Protein AF-A0A256XDB9-F1 (afdb_monomer)

Sequence (152 aa):
MLLPTILVKRLEPIEVIENFVLEVVNKYLSHNVPVEVHYLENLEKPFSLVAGITYTGTGELVVREVSYLSDTNGSEESQLTIQYEGQGFKILAPIFLVITFYGVLITKELSIKIINKEVKAHLERVVIYIIGKRFEKVKNKLQTLKDVKIIC

Structure (mmCIF, N/CA/C/O backbone):
data_AF-A0A256XDB9-F1
#
_entry.id   AF-A0A256XDB9-F1
#
loop_
_atom_site.group_PDB
_atom_site.id
_atom_site.type_symbol
_atom_site.label_atom_id
_atom_site.label_alt_id
_atom_site.label_comp_id
_atom_site.label_asym_id
_atom_site.label_entity_id
_atom_site.label_seq_id
_atom_site.pdbx_PDB_ins_code
_atom_site.Cartn_x
_atom_site.Cartn_y
_atom_site.Cartn_z
_atom_site.occupancy
_atom_site.B_iso_or_equiv
_atom_site.auth_seq_id
_atom_site.auth_comp_id
_atom_site.auth_asym_id
_atom_site.auth_atom_id
_atom_site.pdbx_PDB_model_num
ATOM 1 N N . MET A 1 1 ? 23.666 6.059 -6.382 1.00 34.28 1 MET A N 1
ATOM 2 C CA . MET A 1 1 ? 22.216 6.113 -6.664 1.00 34.28 1 MET A CA 1
ATOM 3 C C . MET A 1 1 ? 21.544 5.227 -5.627 1.00 34.28 1 MET A C 1
ATOM 5 O O . MET A 1 1 ? 21.837 4.040 -5.614 1.00 34.28 1 MET A O 1
ATOM 9 N N . LEU A 1 2 ? 20.777 5.794 -4.692 1.00 33.19 2 LEU A N 1
ATOM 10 C CA . LEU A 1 2 ? 19.969 4.996 -3.763 1.00 33.19 2 LEU A CA 1
ATOM 11 C C . LEU A 1 2 ? 18.806 4.416 -4.569 1.00 33.19 2 LEU A C 1
ATOM 13 O O . LEU A 1 2 ? 18.091 5.171 -5.226 1.00 33.19 2 LEU A O 1
ATOM 17 N N . LEU A 1 3 ? 18.668 3.091 -4.584 1.00 49.97 3 LEU A N 1
ATOM 18 C CA . LEU A 1 3 ? 17.482 2.457 -5.152 1.00 49.97 3 LEU A CA 1
ATOM 19 C C . LEU A 1 3 ? 16.264 2.925 -4.338 1.00 49.97 3 LEU A C 1
ATOM 21 O O . LEU A 1 3 ? 16.376 3.009 -3.112 1.00 49.97 3 LEU A O 1
ATOM 25 N N . PRO A 1 4 ? 15.129 3.255 -4.976 1.00 55.28 4 PRO A N 1
ATOM 26 C CA . PRO A 1 4 ? 13.921 3.598 -4.239 1.00 55.28 4 PRO A CA 1
ATOM 27 C C . PRO A 1 4 ? 13.546 2.435 -3.314 1.00 55.28 4 PRO A C 1
ATOM 29 O O . PRO A 1 4 ? 13.586 1.269 -3.714 1.00 55.28 4 PRO A O 1
ATOM 32 N N . THR A 1 5 ? 13.223 2.743 -2.059 1.00 71.25 5 THR A N 1
ATOM 33 C CA . THR A 1 5 ? 12.754 1.744 -1.098 1.00 71.25 5 THR A CA 1
ATOM 34 C C . THR A 1 5 ? 11.387 1.232 -1.548 1.00 71.25 5 THR A C 1
ATOM 36 O O . THR A 1 5 ? 10.387 1.930 -1.419 1.00 71.25 5 THR A O 1
ATOM 39 N N . ILE A 1 6 ? 11.351 0.011 -2.086 1.00 84.19 6 ILE A N 1
ATOM 40 C CA . ILE A 1 6 ? 10.145 -0.599 -2.671 1.00 84.19 6 ILE A CA 1
ATOM 41 C C . ILE A 1 6 ? 9.118 -0.986 -1.599 1.00 84.19 6 ILE A C 1
ATOM 43 O O . ILE A 1 6 ? 7.915 -0.935 -1.851 1.00 84.19 6 ILE A O 1
ATOM 47 N N . LEU A 1 7 ? 9.586 -1.377 -0.413 1.00 88.19 7 LEU A N 1
ATOM 48 C CA . LEU A 1 7 ? 8.745 -1.775 0.708 1.00 88.19 7 LEU A CA 1
ATOM 49 C C . LEU A 1 7 ? 9.212 -1.078 1.984 1.00 88.19 7 LEU A C 1
ATOM 51 O O . LEU A 1 7 ? 10.367 -1.204 2.383 1.00 88.19 7 LEU A O 1
ATOM 55 N N . VAL A 1 8 ? 8.293 -0.375 2.639 1.00 89.69 8 VAL A N 1
ATOM 56 C CA . VAL A 1 8 ? 8.500 0.228 3.959 1.00 89.69 8 VAL A CA 1
ATOM 57 C C . VAL A 1 8 ? 7.491 -0.373 4.928 1.00 89.69 8 VAL A C 1
ATOM 59 O O . VAL A 1 8 ? 6.291 -0.327 4.672 1.00 89.69 8 VAL A O 1
ATOM 62 N N . LYS A 1 9 ? 7.959 -0.905 6.057 1.00 90.56 9 LYS A N 1
ATOM 63 C CA . LYS A 1 9 ? 7.120 -1.452 7.130 1.00 90.56 9 LYS A CA 1
ATOM 64 C C . LYS A 1 9 ? 7.293 -0.626 8.395 1.00 90.56 9 LYS A C 1
ATOM 66 O O . LYS A 1 9 ? 8.422 -0.361 8.803 1.00 90.56 9 LYS A O 1
ATOM 71 N N . ARG A 1 10 ? 6.183 -0.210 9.011 1.00 90.56 10 ARG A N 1
ATOM 72 C CA . ARG A 1 10 ? 6.191 0.564 10.260 1.00 90.56 10 ARG A CA 1
ATOM 73 C C . ARG A 1 10 ? 5.142 0.045 11.233 1.00 90.56 10 ARG A C 1
ATOM 75 O O . ARG A 1 10 ? 4.009 -0.230 10.836 1.00 90.56 10 ARG A O 1
ATOM 82 N N . LEU A 1 11 ? 5.547 -0.060 12.498 1.00 92.50 11 LEU A N 1
ATOM 83 C CA . LEU A 1 11 ? 4.642 -0.299 13.613 1.00 92.50 11 LEU A CA 1
ATOM 84 C C . LEU A 1 11 ? 4.265 1.042 14.235 1.00 92.50 11 LEU A C 1
ATOM 86 O O . LEU A 1 11 ? 5.141 1.753 14.716 1.00 92.50 11 LEU A O 1
ATOM 90 N N . GLU A 1 12 ? 2.985 1.388 14.191 1.00 92.44 12 GLU A N 1
ATOM 91 C CA . GLU A 1 12 ? 2.470 2.692 14.612 1.00 92.44 12 GLU A CA 1
ATOM 92 C C . GLU A 1 12 ? 1.127 2.516 15.339 1.00 92.44 12 GLU A C 1
ATOM 94 O O . GLU A 1 12 ? 0.335 1.661 14.940 1.00 92.44 12 GLU A O 1
ATOM 99 N N . PRO A 1 13 ? 0.812 3.320 16.368 1.00 93.44 13 PRO A N 1
ATOM 100 C CA . PRO A 1 13 ? -0.522 3.334 16.971 1.00 93.44 13 PRO A CA 1
ATOM 101 C C . PRO A 1 13 ? -1.628 3.614 15.939 1.00 93.44 13 PRO A C 1
ATOM 103 O O . PRO A 1 13 ? -1.409 4.359 14.980 1.00 93.44 13 PRO A O 1
ATOM 106 N N . ILE A 1 14 ? -2.837 3.077 16.153 1.00 93.00 14 ILE A N 1
ATOM 107 C CA . ILE A 1 14 ? -3.970 3.217 15.214 1.00 93.00 14 ILE A CA 1
ATOM 108 C C . ILE A 1 14 ? -4.250 4.688 14.895 1.00 93.00 14 ILE A C 1
ATOM 110 O O . ILE A 1 14 ? -4.447 5.038 13.735 1.00 93.00 14 ILE A O 1
ATOM 114 N N . GLU A 1 15 ? -4.219 5.566 15.895 1.00 92.44 15 GLU A N 1
ATOM 115 C CA . GLU A 1 15 ? -4.491 6.994 15.721 1.00 92.44 15 GLU A CA 1
ATOM 116 C C . GLU A 1 15 ? -3.464 7.663 14.794 1.00 92.44 15 GLU A C 1
ATOM 118 O O . GLU A 1 15 ? -3.808 8.547 14.005 1.00 92.44 15 GLU A O 1
ATOM 123 N N . VAL A 1 16 ? -2.203 7.219 14.849 1.00 94.88 16 VAL A N 1
ATOM 124 C CA . VAL A 1 16 ? -1.130 7.692 13.962 1.00 94.88 16 VAL A CA 1
ATOM 125 C C . VAL A 1 16 ? -1.366 7.192 12.540 1.00 94.88 16 VAL A C 1
ATOM 127 O O . VAL A 1 16 ? -1.246 7.971 11.595 1.00 94.88 16 VAL A O 1
ATOM 130 N N . ILE A 1 17 ? -1.765 5.926 12.382 1.00 95.38 17 ILE A N 1
ATOM 131 C CA . ILE A 1 17 ? -2.107 5.340 11.078 1.00 95.38 17 ILE A CA 1
ATOM 132 C C . ILE A 1 17 ? -3.279 6.096 10.445 1.00 95.38 17 ILE A C 1
ATOM 134 O O . ILE A 1 17 ? -3.196 6.482 9.283 1.00 95.38 17 ILE A O 1
ATOM 138 N N . GLU A 1 18 ? -4.345 6.358 11.203 1.00 94.31 18 GLU A N 1
ATOM 139 C CA . GLU A 1 18 ? -5.512 7.115 10.739 1.00 94.31 18 GLU A CA 1
ATOM 140 C C . GLU A 1 18 ? -5.119 8.490 10.185 1.00 94.31 18 GLU A C 1
ATOM 142 O O . GLU A 1 18 ? -5.516 8.850 9.074 1.00 94.31 18 GLU A O 1
ATOM 147 N N . ASN A 1 19 ? -4.330 9.253 10.946 1.00 94.62 19 ASN A N 1
ATOM 148 C CA . ASN A 1 19 ? -3.907 10.595 10.549 1.00 94.62 19 ASN A CA 1
ATOM 149 C C . ASN A 1 19 ? -2.968 10.559 9.339 1.00 94.62 19 ASN A C 1
ATOM 151 O O . ASN A 1 19 ? -3.135 11.347 8.410 1.00 94.62 19 ASN A O 1
ATOM 155 N N . PHE A 1 20 ? -2.027 9.614 9.317 1.00 95.38 20 PHE A N 1
ATOM 156 C CA . PHE A 1 20 ? -1.088 9.459 8.211 1.00 95.38 20 PHE A CA 1
ATOM 157 C C . PHE A 1 20 ? -1.797 9.093 6.904 1.00 95.38 20 PHE A C 1
ATOM 159 O O . PHE A 1 20 ? -1.518 9.675 5.858 1.00 95.38 20 PHE A O 1
ATOM 166 N N . VAL A 1 21 ? -2.744 8.151 6.948 1.00 95.81 21 VAL A N 1
ATOM 167 C CA . VAL A 1 21 ? -3.517 7.746 5.767 1.00 95.81 21 VAL A CA 1
ATOM 168 C C . VAL A 1 21 ? -4.322 8.928 5.223 1.00 95.81 21 VAL A C 1
ATOM 170 O O . VAL A 1 21 ? -4.308 9.166 4.018 1.00 95.81 21 VAL A O 1
ATOM 173 N N . LEU A 1 22 ? -4.968 9.710 6.092 1.00 95.06 22 LEU A N 1
ATOM 174 C CA . LEU A 1 22 ? -5.690 10.918 5.681 1.00 95.06 22 LEU A CA 1
ATOM 175 C C . LEU A 1 22 ? -4.780 11.961 5.032 1.00 95.06 22 LEU A C 1
ATOM 177 O O . LEU A 1 22 ? -5.136 12.526 3.999 1.00 95.06 22 LEU A O 1
ATOM 181 N N . GLU A 1 23 ? -3.612 12.218 5.621 1.00 95.31 23 GLU A N 1
ATOM 182 C CA . GLU A 1 23 ? -2.623 13.141 5.063 1.00 95.31 23 GLU A CA 1
ATOM 183 C C . GLU A 1 23 ? -2.183 12.692 3.666 1.00 95.31 23 GLU A C 1
ATOM 185 O O . GLU A 1 23 ? -2.183 13.488 2.727 1.00 95.31 23 GLU A O 1
ATOM 190 N N . VAL A 1 24 ? -1.876 11.401 3.510 1.00 93.94 24 VAL A N 1
ATOM 191 C CA . VAL A 1 24 ? -1.506 10.800 2.227 1.00 93.94 24 VAL A CA 1
ATOM 192 C C . VAL A 1 24 ? -2.609 11.003 1.191 1.00 93.94 24 VAL A C 1
ATOM 194 O O . VAL A 1 24 ? -2.326 11.500 0.101 1.00 93.94 24 VAL A O 1
ATOM 197 N N . VAL A 1 25 ? -3.859 10.667 1.517 1.00 95.12 25 VAL A N 1
ATOM 198 C CA . VAL A 1 25 ? -4.982 10.815 0.580 1.00 95.12 25 VAL A CA 1
ATOM 199 C C . VAL A 1 25 ? -5.166 12.271 0.165 1.00 95.12 25 VAL A C 1
ATOM 201 O O . VAL A 1 25 ? -5.164 12.564 -1.029 1.00 95.12 25 VAL A O 1
ATOM 204 N N . ASN A 1 26 ? -5.236 13.199 1.121 1.00 94.56 26 ASN A N 1
ATOM 205 C CA . ASN A 1 26 ? -5.397 14.625 0.825 1.00 94.56 26 ASN A CA 1
ATOM 206 C C . ASN A 1 26 ? -4.240 15.176 -0.020 1.00 94.56 26 ASN A C 1
ATOM 208 O O . ASN A 1 26 ? -4.448 15.962 -0.950 1.00 94.56 26 ASN A O 1
ATOM 212 N N . LYS A 1 27 ? -3.008 14.738 0.262 1.00 94.81 27 LYS A N 1
ATOM 213 C CA . LYS A 1 27 ? -1.830 15.127 -0.512 1.00 94.81 27 LYS A CA 1
ATOM 214 C C . LYS A 1 27 ? -1.959 14.695 -1.969 1.00 94.81 27 LYS A C 1
ATOM 216 O O . LYS A 1 27 ? -1.673 15.495 -2.851 1.00 94.81 27 LYS A O 1
ATOM 221 N N . TYR A 1 28 ? -2.385 13.467 -2.239 1.00 94.50 28 TYR A N 1
ATOM 222 C CA . TYR A 1 28 ? -2.484 12.978 -3.614 1.00 94.50 28 TYR A CA 1
ATOM 223 C C . TYR A 1 28 ? -3.691 13.550 -4.362 1.00 94.50 28 TYR A C 1
ATOM 225 O O . TYR A 1 28 ? -3.530 14.003 -5.496 1.00 94.50 28 TYR A O 1
ATOM 233 N N . LEU A 1 29 ? -4.849 13.666 -3.707 1.00 92.19 29 LEU A N 1
ATOM 234 C CA . LEU A 1 29 ? -6.022 14.317 -4.294 1.00 92.19 29 LEU A CA 1
ATOM 235 C C . LEU A 1 29 ? -5.754 15.785 -4.659 1.00 92.19 29 LEU A C 1
ATOM 237 O O . LEU A 1 29 ? -6.126 16.217 -5.745 1.00 92.19 29 LEU A O 1
ATOM 241 N N . SER A 1 30 ? -5.040 16.543 -3.815 1.00 94.12 30 SER A N 1
ATOM 242 C CA . SER A 1 30 ? -4.696 17.950 -4.113 1.00 94.12 30 SER A CA 1
ATOM 243 C C . SER A 1 30 ? -3.776 18.125 -5.328 1.00 94.12 30 SER A C 1
ATOM 245 O O . SER A 1 30 ? -3.694 19.219 -5.881 1.00 94.12 30 SER A O 1
ATOM 247 N N . HIS A 1 31 ? -3.118 17.051 -5.769 1.00 93.56 31 HIS A N 1
ATOM 248 C CA . HIS A 1 31 ? -2.294 17.016 -6.977 1.00 93.56 31 HIS A CA 1
ATOM 249 C C . HIS A 1 31 ? -2.993 16.304 -8.148 1.00 93.56 31 HIS A C 1
ATOM 251 O O . HIS A 1 31 ? -2.327 15.939 -9.115 1.00 93.56 31 HIS A O 1
ATOM 257 N N . ASN A 1 32 ? -4.316 16.103 -8.079 1.00 92.25 32 ASN A N 1
ATOM 258 C CA . ASN A 1 32 ? -5.118 15.381 -9.076 1.00 92.25 32 ASN A CA 1
ATOM 259 C C . ASN A 1 32 ? -4.620 13.953 -9.362 1.00 92.25 32 ASN A C 1
ATOM 261 O O . ASN A 1 32 ? -4.809 13.435 -10.462 1.00 92.25 32 ASN A O 1
ATOM 265 N N . VAL A 1 33 ? -3.979 13.309 -8.383 1.00 93.38 33 VAL A N 1
ATOM 266 C CA . VAL A 1 33 ? -3.587 11.902 -8.489 1.00 93.38 33 VAL A CA 1
ATOM 267 C C . VAL A 1 33 ? -4.761 11.040 -8.020 1.00 93.38 33 VAL A C 1
ATOM 269 O O . VAL A 1 33 ? -5.220 11.228 -6.889 1.00 93.38 33 VAL A O 1
ATOM 272 N N . PRO A 1 34 ? -5.243 10.083 -8.835 1.00 93.56 34 PRO A N 1
ATOM 273 C CA . PRO A 1 34 ? -6.328 9.194 -8.443 1.00 93.56 34 PRO A CA 1
ATOM 274 C C . PRO A 1 34 ? -5.993 8.395 -7.180 1.00 93.56 34 PRO A C 1
ATOM 276 O O . PRO A 1 34 ? -4.910 7.810 -7.073 1.00 93.56 34 PRO A O 1
ATOM 279 N N . VAL A 1 35 ? -6.949 8.336 -6.250 1.00 94.81 35 VAL A N 1
ATOM 280 C CA . VAL A 1 35 ? -6.863 7.524 -5.032 1.00 94.81 35 VAL A CA 1
ATOM 281 C C . VAL A 1 35 ? -7.998 6.503 -5.008 1.00 94.81 35 VAL A C 1
ATOM 283 O O . VAL A 1 35 ? -9.177 6.857 -5.039 1.00 94.81 35 VAL A O 1
ATOM 286 N N . GLU A 1 36 ? -7.632 5.230 -4.918 1.00 95.06 36 GLU A N 1
ATOM 287 C CA . GLU A 1 36 ? -8.547 4.096 -4.792 1.00 95.06 36 GLU A CA 1
ATOM 288 C C . GLU A 1 36 ? -8.379 3.455 -3.414 1.00 95.06 36 GLU A C 1
ATOM 290 O O . GLU A 1 36 ? -7.257 3.252 -2.950 1.00 95.06 36 GLU A O 1
ATOM 295 N N . VAL A 1 37 ? -9.485 3.146 -2.740 1.00 95.94 37 VAL A N 1
ATOM 296 C CA . VAL A 1 37 ? -9.461 2.552 -1.400 1.00 95.94 37 VAL A CA 1
ATOM 297 C C . VAL A 1 37 ? -10.235 1.242 -1.415 1.00 95.94 37 VAL A C 1
ATOM 299 O O . VAL A 1 37 ? -11.421 1.225 -1.730 1.00 95.94 37 VAL A O 1
ATOM 302 N N . HIS A 1 38 ? -9.582 0.155 -1.020 1.00 96.38 38 HIS A N 1
ATOM 303 C CA . HIS A 1 38 ? -10.198 -1.150 -0.812 1.00 96.38 38 HIS A CA 1
ATOM 304 C C . HIS A 1 38 ? -10.320 -1.420 0.681 1.00 96.38 38 HIS A C 1
ATOM 306 O O . HIS A 1 38 ? -9.323 -1.384 1.403 1.00 96.38 38 HIS A O 1
ATOM 312 N N . TYR A 1 39 ? -11.529 -1.714 1.144 1.00 95.94 39 TYR A N 1
ATOM 313 C CA . TYR A 1 39 ? -11.771 -2.145 2.512 1.00 95.94 39 TYR A CA 1
ATOM 314 C C . TYR A 1 39 ? -12.071 -3.640 2.544 1.00 95.94 39 TYR A C 1
ATOM 316 O O . TYR A 1 39 ? -13.079 -4.085 2.015 1.00 95.94 39 TYR A O 1
ATOM 324 N N . LEU A 1 40 ? -11.191 -4.408 3.179 1.00 94.62 40 LEU A N 1
ATOM 325 C CA . LEU A 1 40 ? -11.266 -5.863 3.255 1.00 94.62 40 LEU A CA 1
ATOM 326 C C . LEU A 1 40 ? -11.551 -6.265 4.707 1.00 94.62 40 LEU A C 1
ATOM 328 O O . LEU A 1 40 ? -10.626 -6.489 5.486 1.00 94.62 40 LEU A O 1
ATOM 332 N N . GLU A 1 41 ? -12.831 -6.295 5.097 1.00 90.19 41 GLU A N 1
ATOM 333 C CA . GLU A 1 41 ? -13.235 -6.534 6.495 1.00 90.19 41 GLU A CA 1
ATOM 334 C C . GLU A 1 41 ? -12.987 -7.978 6.944 1.00 90.19 41 GLU A C 1
ATOM 336 O O . GLU A 1 41 ? -12.361 -8.202 7.982 1.00 90.19 41 GLU A O 1
ATOM 341 N N . ASN A 1 42 ? -13.479 -8.940 6.157 1.00 85.31 42 ASN A N 1
ATOM 342 C CA . ASN A 1 42 ? -13.500 -10.359 6.498 1.00 85.31 42 ASN A CA 1
ATOM 343 C C . ASN A 1 42 ? -12.694 -11.145 5.467 1.00 85.31 42 ASN A C 1
ATOM 345 O O . ASN A 1 42 ? -13.157 -11.405 4.358 1.00 85.31 42 ASN A O 1
ATOM 349 N N . LEU A 1 43 ? -11.474 -11.511 5.843 1.00 83.50 43 LEU A N 1
ATOM 350 C CA . LEU A 1 43 ? -10.588 -12.316 5.017 1.00 83.50 43 LEU A CA 1
ATOM 351 C C . LEU A 1 43 ? -10.614 -13.776 5.477 1.00 83.50 43 LEU A C 1
ATOM 353 O O . LEU A 1 43 ? -10.204 -14.084 6.592 1.00 83.50 43 LEU A O 1
ATOM 357 N N . GLU A 1 44 ? -11.036 -14.686 4.597 1.00 87.25 44 GLU A N 1
ATOM 358 C CA . GLU A 1 44 ? -10.896 -16.136 4.822 1.00 87.25 44 GLU A CA 1
ATOM 359 C C . GLU A 1 44 ? -9.442 -16.615 4.650 1.00 87.25 44 GLU A C 1
ATOM 361 O O . GLU A 1 44 ? -9.055 -17.670 5.152 1.00 87.25 44 GLU A O 1
ATOM 366 N N . LYS A 1 45 ? -8.629 -15.846 3.916 1.00 90.31 45 LYS A N 1
ATOM 367 C CA . LYS A 1 45 ? -7.217 -16.108 3.603 1.00 90.31 45 LYS A CA 1
ATOM 368 C C . LYS A 1 45 ? -6.423 -14.806 3.706 1.00 90.31 45 LYS A C 1
ATOM 370 O O . LYS A 1 45 ? -7.001 -13.754 3.433 1.00 90.31 45 LYS A O 1
ATOM 375 N N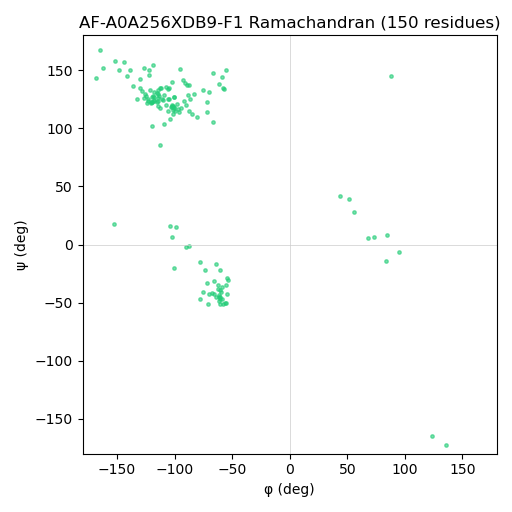 . PRO A 1 46 ? -5.124 -14.844 4.052 1.00 90.06 46 PRO A N 1
ATOM 376 C CA . PRO A 1 46 ? -4.332 -13.625 4.132 1.00 90.06 46 PRO A CA 1
ATOM 377 C C . PRO A 1 46 ? -4.321 -12.888 2.792 1.00 90.06 46 PRO A C 1
ATOM 379 O O . PRO A 1 46 ? -4.288 -13.502 1.723 1.00 90.06 46 PRO A O 1
ATOM 382 N N . PHE A 1 47 ? -4.322 -11.562 2.860 1.00 94.31 47 PHE A N 1
ATOM 383 C CA . PHE A 1 47 ? -4.168 -10.720 1.689 1.00 94.31 47 PHE A CA 1
ATOM 384 C C . PHE A 1 47 ? -2.708 -10.728 1.245 1.00 94.31 47 PHE A C 1
ATOM 386 O O . PHE A 1 47 ? -1.803 -10.541 2.061 1.00 94.31 47 PHE A O 1
ATOM 393 N N . SER A 1 48 ? -2.483 -10.923 -0.051 1.00 92.81 48 SER A N 1
ATOM 394 C CA . SER A 1 48 ? -1.153 -10.939 -0.651 1.00 92.81 48 SER A CA 1
ATOM 395 C C . SER A 1 48 ? -1.001 -9.820 -1.675 1.00 92.81 48 SER A C 1
ATOM 397 O O . SER A 1 48 ? -1.823 -9.704 -2.586 1.00 92.81 48 SER A O 1
ATOM 399 N N . LEU A 1 49 ? 0.083 -9.054 -1.580 1.00 93.69 49 LEU A N 1
ATOM 400 C CA . LEU A 1 49 ? 0.435 -7.998 -2.525 1.00 93.69 49 LEU A CA 1
ATOM 401 C C . LEU A 1 49 ? 1.884 -8.158 -2.983 1.00 93.69 49 LEU A C 1
ATOM 403 O O . LEU A 1 49 ? 2.783 -8.358 -2.171 1.00 93.69 49 LEU A O 1
ATOM 407 N N . VAL A 1 50 ? 2.118 -8.024 -4.288 1.00 90.50 50 VAL A N 1
ATOM 408 C CA . VAL A 1 50 ? 3.469 -7.994 -4.861 1.00 90.50 50 VAL A CA 1
ATOM 409 C C . VAL A 1 50 ? 3.900 -6.545 -5.052 1.00 90.50 50 VAL A C 1
ATOM 411 O O . VAL A 1 50 ? 3.322 -5.850 -5.886 1.00 90.50 50 VAL A O 1
ATOM 414 N N . ALA A 1 51 ? 4.913 -6.106 -4.309 1.00 91.94 51 ALA A N 1
ATOM 415 C CA . ALA A 1 51 ? 5.598 -4.829 -4.489 1.00 91.94 51 ALA A CA 1
ATOM 416 C C . ALA A 1 51 ? 6.858 -5.011 -5.347 1.00 91.94 51 ALA A C 1
ATOM 418 O O . ALA A 1 51 ? 7.489 -6.065 -5.311 1.00 91.94 51 ALA A O 1
ATOM 419 N N . GLY A 1 52 ? 7.260 -3.984 -6.087 1.00 89.81 52 GLY A N 1
ATOM 420 C CA . GLY A 1 52 ? 8.486 -3.983 -6.884 1.00 89.81 52 GLY A CA 1
ATOM 421 C C . GLY A 1 52 ? 8.270 -3.700 -8.355 1.00 89.81 52 GLY A C 1
ATOM 422 O O . GLY A 1 52 ? 7.238 -3.166 -8.759 1.00 89.81 52 GLY A O 1
ATOM 423 N N . ILE A 1 53 ? 9.302 -3.997 -9.142 1.00 86.75 53 ILE A N 1
ATOM 424 C CA . ILE A 1 53 ? 9.332 -3.688 -10.570 1.00 86.75 53 ILE A CA 1
ATOM 425 C C . ILE A 1 53 ? 8.795 -4.890 -11.342 1.00 86.75 53 ILE A C 1
ATOM 427 O O . ILE A 1 53 ? 9.303 -6.008 -11.229 1.00 86.75 53 ILE A O 1
ATOM 431 N N . THR A 1 54 ? 7.768 -4.643 -12.142 1.00 83.69 54 THR A N 1
ATOM 432 C CA . THR A 1 54 ? 7.141 -5.626 -13.025 1.00 83.69 54 THR A CA 1
ATOM 433 C C . THR A 1 54 ? 7.197 -5.136 -14.464 1.00 83.69 54 THR A C 1
ATOM 435 O O . THR A 1 54 ? 7.216 -3.932 -14.728 1.00 83.69 54 THR A O 1
ATOM 438 N N . TYR A 1 55 ? 7.262 -6.078 -15.399 1.00 79.50 55 TYR A N 1
ATOM 439 C CA . TYR A 1 55 ? 7.308 -5.798 -16.827 1.00 79.50 55 TYR A CA 1
ATOM 440 C C . TYR A 1 55 ? 5.987 -6.211 -17.478 1.00 79.50 55 TYR A C 1
ATOM 442 O O . TYR A 1 55 ? 5.529 -7.336 -17.283 1.00 79.50 55 TYR A O 1
ATOM 450 N N . THR A 1 56 ? 5.372 -5.311 -18.248 1.00 75.06 56 THR A N 1
ATOM 451 C CA . THR A 1 56 ? 4.022 -5.518 -18.803 1.00 75.06 56 THR A CA 1
ATOM 452 C C . THR A 1 56 ? 4.005 -6.246 -20.149 1.00 75.06 56 THR A C 1
ATOM 454 O O . THR A 1 56 ? 2.934 -6.477 -20.704 1.00 75.06 56 THR A O 1
ATOM 457 N N . GLY A 1 57 ? 5.163 -6.602 -20.715 1.00 67.56 57 GLY A N 1
ATOM 458 C CA . GLY A 1 57 ? 5.239 -7.228 -22.044 1.00 67.56 57 GLY A CA 1
ATOM 459 C C . GLY A 1 57 ? 5.218 -6.244 -23.222 1.00 67.56 57 GLY A C 1
ATOM 460 O O . GLY A 1 57 ? 5.567 -6.630 -24.334 1.00 67.56 57 GLY A O 1
ATOM 461 N N . THR A 1 58 ? 4.855 -4.975 -23.001 1.00 70.06 58 THR A N 1
ATOM 462 C CA . THR A 1 58 ? 4.727 -3.942 -24.053 1.00 70.06 58 THR A CA 1
ATOM 463 C C . THR A 1 58 ? 5.898 -2.956 -24.108 1.00 70.06 58 THR A C 1
ATOM 465 O O . THR A 1 58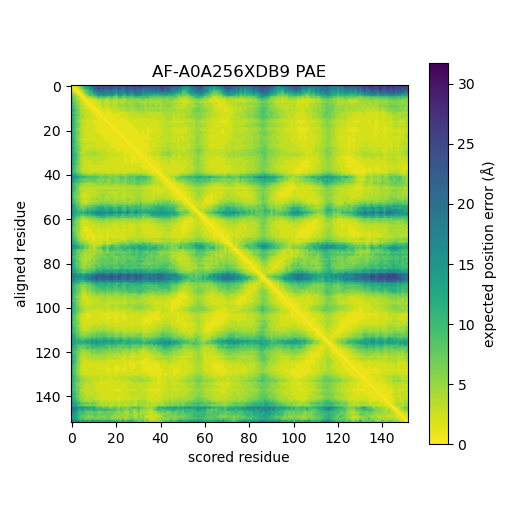 ? 5.856 -1.986 -24.858 1.00 70.06 58 THR A O 1
ATOM 468 N N . GLY A 1 59 ? 6.952 -3.184 -23.317 1.00 68.69 59 GLY A N 1
ATOM 469 C CA . GLY A 1 59 ? 8.077 -2.245 -23.181 1.00 68.69 59 GLY A CA 1
ATOM 470 C C . GLY A 1 59 ? 7.941 -1.288 -21.993 1.00 68.69 59 GLY A C 1
ATOM 471 O O . GLY A 1 59 ? 8.887 -0.568 -21.684 1.00 68.69 59 GLY A O 1
ATOM 472 N N . GLU A 1 60 ? 6.801 -1.305 -21.300 1.00 77.25 60 GLU A N 1
ATOM 473 C CA . GLU A 1 60 ? 6.557 -0.488 -20.112 1.00 77.25 60 GLU A CA 1
ATOM 474 C C . GLU A 1 60 ? 6.923 -1.247 -18.828 1.00 77.25 60 GLU A C 1
ATOM 476 O O . GLU A 1 60 ? 6.712 -2.458 -18.694 1.00 77.25 60 GLU A O 1
ATOM 481 N N . LEU A 1 61 ? 7.502 -0.517 -17.874 1.00 84.44 61 LEU A N 1
ATOM 482 C CA . LEU A 1 61 ? 7.784 -1.020 -16.535 1.00 84.44 61 LEU A CA 1
ATOM 483 C C . LEU A 1 61 ? 6.793 -0.406 -15.561 1.00 84.44 61 LEU A C 1
ATOM 485 O O . LEU A 1 61 ? 6.583 0.804 -15.568 1.00 84.44 61 LEU A O 1
ATOM 489 N N . VAL A 1 62 ? 6.217 -1.236 -14.702 1.00 88.25 62 VAL A N 1
ATOM 490 C CA . VAL A 1 62 ? 5.357 -0.785 -13.612 1.00 88.25 62 VAL A CA 1
ATOM 491 C C . VAL A 1 62 ? 6.095 -1.008 -12.309 1.00 88.25 62 VAL A C 1
ATOM 493 O O . VAL A 1 62 ? 6.517 -2.126 -12.005 1.00 88.25 62 VAL A O 1
ATOM 496 N N . VAL A 1 63 ? 6.249 0.061 -11.538 1.00 89.88 63 VAL A N 1
ATOM 497 C CA . VAL A 1 63 ? 6.815 0.015 -10.194 1.00 89.88 63 VAL A CA 1
ATOM 498 C C . VAL A 1 63 ? 5.694 0.161 -9.194 1.00 89.88 63 VAL A C 1
ATOM 500 O O . VAL A 1 63 ? 4.936 1.129 -9.229 1.00 89.88 63 VAL A O 1
ATOM 503 N N . ARG A 1 64 ? 5.613 -0.803 -8.283 1.00 92.62 64 ARG A N 1
ATOM 504 C CA . ARG A 1 64 ? 4.702 -0.753 -7.151 1.00 92.62 64 ARG A CA 1
ATOM 505 C C . ARG A 1 64 ? 5.491 -0.546 -5.867 1.00 92.62 64 ARG A C 1
ATOM 507 O O . ARG A 1 64 ? 6.102 -1.487 -5.365 1.00 92.62 64 ARG A O 1
ATOM 514 N N . GLU A 1 65 ? 5.470 0.673 -5.344 1.00 92.94 65 GLU A N 1
ATOM 515 C CA . GLU A 1 65 ? 6.001 0.970 -4.011 1.00 92.94 65 GLU A CA 1
ATOM 516 C C . GLU A 1 65 ? 4.914 0.739 -2.966 1.00 92.94 65 GLU A C 1
ATOM 518 O O . GLU A 1 65 ? 3.767 1.143 -3.166 1.00 92.94 65 GLU A O 1
ATOM 523 N N . VAL A 1 66 ? 5.265 0.112 -1.846 1.00 94.69 66 VAL A N 1
ATOM 524 C CA . VAL A 1 66 ? 4.315 -0.248 -0.791 1.00 94.69 66 VAL A CA 1
ATOM 525 C C . VAL A 1 66 ? 4.804 0.248 0.564 1.00 94.69 66 VAL A C 1
ATOM 527 O O . VAL A 1 66 ? 5.950 0.043 0.956 1.00 94.69 66 VAL A O 1
ATOM 530 N N . SER A 1 67 ? 3.911 0.890 1.310 1.00 94.31 67 SER A N 1
ATOM 531 C CA . SER A 1 67 ? 4.077 1.169 2.735 1.00 94.31 67 SER A CA 1
ATOM 532 C C . SER A 1 67 ? 3.055 0.361 3.526 1.00 94.31 67 SER A C 1
ATOM 534 O O . SER A 1 67 ? 1.855 0.556 3.351 1.00 94.31 67 SER A O 1
ATOM 536 N N . TYR A 1 68 ? 3.526 -0.541 4.381 1.00 94.44 68 TYR A N 1
ATOM 537 C CA . TYR A 1 68 ? 2.706 -1.300 5.318 1.00 94.44 68 TYR A CA 1
ATOM 538 C C . TYR A 1 68 ? 2.745 -0.642 6.696 1.00 94.44 68 TYR A C 1
ATOM 540 O O . TYR A 1 68 ? 3.812 -0.492 7.299 1.00 94.44 68 TYR A O 1
ATOM 548 N N . LEU A 1 69 ? 1.568 -0.266 7.184 1.00 94.88 69 LEU A N 1
ATOM 549 C CA . LEU A 1 69 ? 1.354 0.339 8.489 1.00 94.88 69 LEU A CA 1
ATOM 550 C C . LEU A 1 69 ? 0.447 -0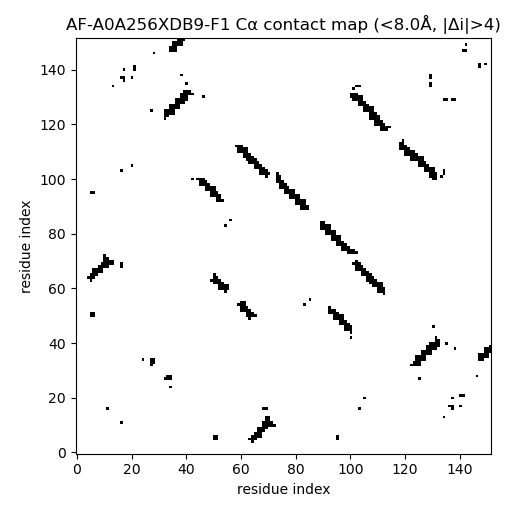.571 9.306 1.00 94.88 69 LEU A C 1
ATOM 552 O O . LEU A 1 69 ? -0.635 -0.950 8.856 1.00 94.88 69 LEU A O 1
ATOM 556 N N . SER A 1 70 ? 0.874 -0.914 10.513 1.00 92.31 70 SER A N 1
ATOM 557 C CA . SER A 1 70 ? 0.064 -1.700 11.438 1.00 92.31 70 SER A CA 1
ATOM 558 C C . SER A 1 70 ? 0.435 -1.364 12.870 1.00 92.31 70 SER A C 1
ATOM 560 O O . SER A 1 70 ? 1.530 -0.885 13.130 1.00 92.31 70 SER A O 1
ATOM 562 N N . ASP A 1 71 ? -0.463 -1.615 13.808 1.00 89.38 71 ASP A N 1
ATOM 563 C CA . ASP A 1 71 ? -0.197 -1.432 15.235 1.00 89.38 71 ASP A CA 1
ATOM 564 C C . ASP A 1 71 ? 0.376 -2.690 15.895 1.00 89.38 71 ASP A C 1
ATOM 566 O O . ASP A 1 71 ? 0.721 -2.694 17.075 1.00 89.38 71 ASP A O 1
ATOM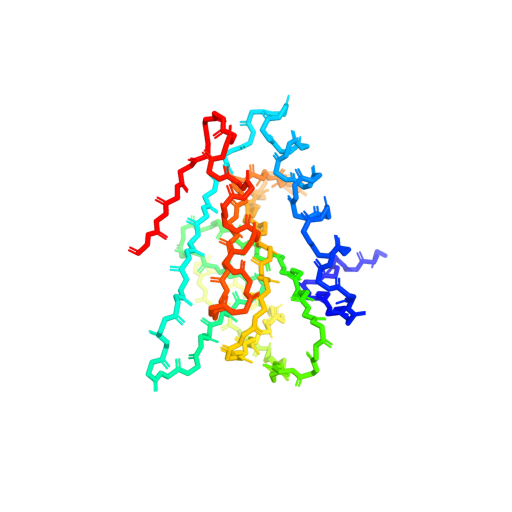 570 N N . THR A 1 72 ? 0.505 -3.769 15.124 1.00 86.81 72 THR A N 1
ATOM 571 C CA . THR A 1 72 ? 1.087 -5.035 15.555 1.00 86.81 72 THR A CA 1
ATOM 572 C 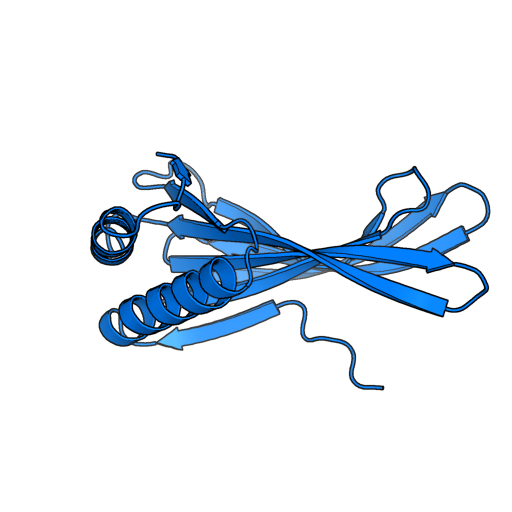C . THR A 1 72 ? 1.871 -5.675 14.412 1.00 86.81 72 THR A C 1
ATOM 574 O O . THR A 1 72 ? 1.643 -5.407 13.229 1.00 86.81 72 THR A O 1
ATOM 577 N N . ASN A 1 73 ? 2.826 -6.542 14.749 1.00 82.75 73 ASN A N 1
ATOM 578 C CA . ASN A 1 73 ? 3.507 -7.322 13.724 1.00 82.75 73 ASN A CA 1
ATOM 579 C C . ASN A 1 73 ? 2.525 -8.378 13.197 1.00 82.75 73 ASN A C 1
ATOM 581 O O . ASN A 1 73 ? 2.075 -9.229 13.956 1.00 82.75 73 ASN A O 1
ATOM 585 N N . GLY A 1 74 ? 2.132 -8.256 11.932 1.00 76.31 74 GLY A N 1
ATOM 586 C CA . GLY A 1 74 ? 1.057 -9.051 11.321 1.00 76.31 74 GLY A CA 1
ATOM 587 C C . GLY A 1 74 ? 1.221 -9.236 9.820 1.00 76.31 74 GLY A C 1
ATOM 588 O O . GLY A 1 74 ? 0.256 -9.525 9.110 1.00 76.31 74 GLY A O 1
ATOM 589 N N . SER A 1 75 ? 2.437 -9.005 9.331 1.00 85.50 75 SER A N 1
ATOM 590 C CA . SER A 1 75 ? 2.794 -9.241 7.945 1.00 85.50 75 SER A CA 1
ATOM 591 C C . SER A 1 75 ? 4.066 -10.063 7.856 1.00 85.50 75 SER A C 1
ATOM 593 O O . SER A 1 75 ? 4.997 -9.869 8.643 1.00 85.50 75 SER A O 1
ATOM 595 N N . GLU A 1 76 ? 4.086 -10.946 6.872 1.00 87.19 76 GLU A N 1
ATOM 596 C CA . GLU A 1 76 ? 5.266 -11.654 6.409 1.00 87.19 76 GLU A CA 1
ATOM 597 C C . GLU A 1 76 ? 5.697 -11.032 5.084 1.00 87.19 76 GLU A C 1
ATOM 599 O O . GLU A 1 76 ? 4.871 -10.764 4.206 1.00 87.19 76 GLU A O 1
ATOM 604 N N . GLU A 1 77 ? 6.996 -10.788 4.940 1.00 87.06 77 GLU A N 1
ATOM 605 C CA . GLU A 1 77 ? 7.578 -10.285 3.706 1.00 87.06 77 GLU A CA 1
ATOM 606 C C . GLU A 1 77 ? 8.640 -11.254 3.191 1.00 87.06 77 GLU A C 1
ATOM 608 O O . GLU A 1 77 ? 9.489 -11.742 3.934 1.00 87.06 77 GLU A O 1
ATOM 613 N N . SER A 1 78 ? 8.585 -11.555 1.898 1.00 85.88 78 SER A N 1
ATOM 614 C CA . SER A 1 78 ? 9.600 -12.357 1.219 1.00 85.88 78 SER A CA 1
ATOM 615 C C . SER A 1 78 ? 10.110 -11.601 0.009 1.00 85.88 78 SER A C 1
ATOM 617 O O . SER A 1 78 ? 9.328 -11.185 -0.846 1.00 85.88 78 SER A O 1
ATOM 619 N N . GLN A 1 79 ? 11.426 -11.425 -0.072 1.00 87.62 79 GLN A N 1
ATOM 620 C CA . GLN A 1 79 ? 12.058 -10.836 -1.242 1.00 87.62 79 GLN A CA 1
ATOM 621 C C . GLN A 1 79 ? 12.388 -11.934 -2.251 1.00 87.62 79 GLN A C 1
ATOM 623 O O . GLN A 1 79 ? 13.045 -12.921 -1.924 1.00 87.62 79 GLN A O 1
ATOM 628 N N . LEU A 1 80 ? 11.964 -11.737 -3.493 1.00 84.19 80 LEU A N 1
ATOM 629 C CA . LEU A 1 80 ? 12.302 -12.597 -4.618 1.00 84.19 80 LEU A CA 1
ATOM 630 C C . LEU A 1 80 ? 12.990 -11.749 -5.683 1.00 84.19 80 LEU A C 1
ATOM 632 O O . LEU A 1 80 ? 12.657 -10.582 -5.872 1.00 84.19 80 LEU A O 1
ATOM 636 N N . THR A 1 81 ? 13.943 -12.333 -6.400 1.00 84.56 81 THR A N 1
ATOM 637 C CA . THR A 1 81 ? 14.467 -11.715 -7.621 1.00 84.56 81 THR A CA 1
ATOM 638 C C . THR A 1 81 ? 13.817 -12.412 -8.797 1.00 84.56 81 THR A C 1
ATOM 640 O O . THR A 1 81 ? 13.975 -13.620 -8.956 1.00 84.56 81 THR A O 1
ATOM 643 N N . ILE A 1 82 ? 13.078 -11.659 -9.606 1.00 82.06 82 ILE A N 1
ATOM 644 C CA . ILE A 1 82 ? 12.477 -12.178 -10.831 1.00 82.06 82 ILE A CA 1
ATOM 645 C C . ILE A 1 82 ? 13.300 -11.716 -12.023 1.00 82.06 82 ILE A C 1
ATOM 647 O O . ILE A 1 82 ? 13.763 -10.574 -12.092 1.00 82.06 82 ILE A O 1
ATOM 651 N N . GLN A 1 83 ? 13.465 -12.636 -12.965 1.00 83.56 83 GLN A N 1
ATOM 652 C CA . GLN A 1 83 ? 14.033 -12.377 -14.271 1.00 83.56 83 GLN A CA 1
ATOM 653 C C . GLN A 1 83 ? 12.905 -12.307 -15.297 1.00 83.56 83 GLN A C 1
ATOM 655 O O . GLN A 1 83 ? 12.199 -13.290 -15.511 1.00 83.56 83 GLN A O 1
ATOM 660 N N . TYR A 1 84 ? 12.758 -11.151 -15.935 1.00 78.06 84 TYR A N 1
ATOM 661 C CA . TYR A 1 84 ? 11.880 -10.975 -17.086 1.00 78.06 84 TYR A CA 1
ATOM 662 C C . TYR A 1 84 ? 12.730 -10.995 -18.357 1.00 78.06 84 TYR A C 1
ATOM 664 O O . TYR A 1 84 ? 13.705 -10.245 -18.461 1.00 78.06 84 TYR A O 1
ATOM 672 N N . GLU A 1 85 ? 12.363 -11.843 -19.315 1.00 75.00 85 GLU A N 1
ATOM 673 C CA . GLU A 1 85 ? 12.982 -11.906 -20.641 1.00 75.00 85 GLU A CA 1
ATOM 674 C C . GLU A 1 85 ? 11.918 -11.623 -21.702 1.00 75.00 85 GLU A C 1
ATOM 676 O O . GLU A 1 85 ? 10.891 -12.297 -21.758 1.00 75.00 85 GLU A O 1
ATOM 681 N N . GLY A 1 86 ? 12.142 -10.607 -22.534 1.00 63.75 86 GLY A N 1
ATOM 682 C CA . GLY A 1 86 ? 11.210 -10.236 -23.595 1.00 63.75 86 GLY A CA 1
ATOM 683 C C . GLY A 1 86 ? 11.828 -9.246 -24.576 1.00 63.75 86 GLY A C 1
ATOM 684 O O . GLY A 1 86 ? 12.626 -8.405 -24.182 1.00 63.75 86 GLY A O 1
ATOM 685 N N . GLN A 1 87 ? 11.493 -9.379 -25.866 1.00 61.03 87 GLN A N 1
ATOM 686 C CA . GLN A 1 87 ? 11.818 -8.422 -26.943 1.00 61.03 87 GLN A CA 1
ATOM 687 C C . GLN A 1 87 ? 13.262 -7.865 -26.932 1.00 61.03 87 GLN A C 1
ATOM 689 O O . GLN A 1 87 ? 13.493 -6.684 -27.175 1.00 61.03 87 GLN A O 1
ATOM 694 N N . GLY A 1 88 ? 14.253 -8.724 -26.665 1.00 63.34 88 GLY A N 1
ATOM 695 C CA . GLY A 1 88 ? 15.673 -8.358 -26.731 1.00 63.34 88 GLY A CA 1
ATOM 696 C C . GLY A 1 88 ? 16.243 -7.689 -25.477 1.00 63.34 88 GLY A C 1
ATOM 697 O O . GLY A 1 88 ? 17.394 -7.259 -25.502 1.00 63.34 88 GLY A O 1
ATOM 698 N N . PHE A 1 89 ? 15.494 -7.630 -24.374 1.00 64.81 89 PHE A N 1
ATOM 699 C CA . PHE A 1 89 ? 15.999 -7.166 -23.086 1.00 64.81 89 PHE A CA 1
ATOM 700 C C . PHE A 1 89 ? 15.743 -8.168 -21.964 1.00 64.81 89 PHE A C 1
ATOM 702 O O . PHE A 1 89 ? 14.799 -8.960 -21.975 1.00 64.81 89 PHE A O 1
ATOM 709 N N . LYS A 1 90 ? 16.631 -8.102 -20.974 1.00 72.50 90 LYS A N 1
ATOM 710 C CA . LYS A 1 90 ? 16.593 -8.898 -19.756 1.00 72.50 90 LYS A CA 1
ATOM 711 C C . LYS A 1 90 ? 16.586 -7.957 -18.564 1.00 72.50 90 LYS A C 1
ATOM 713 O O . LYS A 1 90 ? 17.470 -7.112 -18.441 1.00 72.50 90 LYS A O 1
ATOM 718 N N . ILE A 1 91 ? 15.596 -8.114 -17.693 1.00 75.88 91 ILE A N 1
ATOM 719 C CA . ILE A 1 91 ? 15.431 -7.292 -16.493 1.00 75.88 91 ILE A CA 1
ATOM 720 C C . ILE A 1 91 ? 15.481 -8.207 -15.280 1.00 75.88 91 ILE A C 1
ATOM 722 O O . ILE A 1 91 ? 14.690 -9.141 -15.166 1.00 75.88 91 ILE A O 1
ATOM 726 N N . LEU A 1 92 ? 16.420 -7.924 -14.378 1.00 80.19 92 LEU A N 1
ATOM 727 C CA . LEU A 1 92 ? 16.476 -8.518 -13.048 1.00 80.19 92 LEU A CA 1
ATOM 728 C C . LEU A 1 92 ? 15.887 -7.510 -12.070 1.00 80.19 92 LEU A C 1
ATOM 730 O O . LEU A 1 92 ? 16.438 -6.424 -11.895 1.00 80.19 92 LEU A O 1
ATOM 734 N N . ALA A 1 93 ? 14.759 -7.860 -11.464 1.00 80.56 93 ALA A N 1
ATOM 735 C CA . ALA A 1 93 ? 14.034 -6.971 -10.574 1.00 80.56 93 ALA A CA 1
ATOM 736 C C . ALA A 1 93 ? 13.789 -7.641 -9.218 1.00 80.56 93 ALA A C 1
ATOM 738 O O . ALA A 1 93 ? 13.266 -8.760 -9.180 1.00 80.56 93 ALA A O 1
ATOM 739 N N . PRO A 1 94 ? 14.118 -6.967 -8.102 1.00 81.75 94 PRO A N 1
ATOM 740 C CA . PRO A 1 94 ? 13.624 -7.387 -6.807 1.00 81.75 94 PRO A CA 1
ATOM 741 C C . PRO A 1 94 ? 12.117 -7.117 -6.737 1.00 81.75 94 PRO A C 1
ATOM 743 O O . PRO A 1 94 ? 11.647 -6.018 -7.046 1.00 81.75 94 PRO A O 1
ATOM 746 N N . ILE A 1 95 ? 11.373 -8.124 -6.299 1.00 88.88 95 ILE A N 1
ATOM 747 C CA . ILE A 1 95 ? 9.990 -7.991 -5.861 1.00 88.88 95 ILE A CA 1
ATOM 748 C C . ILE A 1 95 ? 9.884 -8.400 -4.393 1.00 88.88 95 ILE A C 1
ATOM 750 O O . ILE A 1 95 ? 10.670 -9.207 -3.896 1.00 88.88 95 ILE A O 1
ATOM 754 N N . PHE A 1 96 ? 8.887 -7.864 -3.708 1.00 90.81 96 PHE A N 1
ATOM 755 C CA . PHE A 1 96 ? 8.529 -8.247 -2.354 1.00 90.81 96 PHE A CA 1
ATOM 756 C C . PHE A 1 96 ? 7.113 -8.800 -2.369 1.00 90.81 96 PHE A C 1
ATOM 758 O O . PHE A 1 96 ? 6.184 -8.124 -2.808 1.00 90.81 96 PHE A O 1
ATOM 765 N N . LEU A 1 97 ? 6.948 -10.024 -1.885 1.00 90.56 97 LEU A N 1
ATOM 766 C CA . LEU A 1 97 ? 5.644 -10.580 -1.567 1.00 90.56 97 LEU A CA 1
ATOM 767 C C . LEU A 1 97 ? 5.305 -10.183 -0.133 1.00 90.56 97 LEU A C 1
ATOM 769 O O . LEU A 1 97 ? 5.997 -10.598 0.793 1.00 90.56 97 LEU A O 1
ATOM 773 N N . VAL A 1 98 ? 4.264 -9.373 0.031 1.00 92.69 98 VAL A N 1
ATOM 774 C CA . VAL A 1 98 ? 3.723 -8.967 1.329 1.00 92.69 98 VAL A CA 1
ATOM 775 C C . VAL A 1 98 ? 2.466 -9.779 1.587 1.00 92.69 98 VAL A C 1
ATOM 777 O O . VAL A 1 98 ? 1.511 -9.682 0.819 1.00 92.69 98 VAL A O 1
ATOM 780 N N . ILE A 1 99 ? 2.463 -10.567 2.657 1.00 93.06 99 ILE A N 1
ATOM 781 C CA . ILE A 1 99 ? 1.321 -11.369 3.101 1.00 93.06 99 ILE A CA 1
ATOM 782 C C . ILE A 1 99 ? 0.869 -10.815 4.446 1.00 93.06 99 ILE A C 1
ATOM 784 O O . ILE A 1 99 ? 1.680 -10.681 5.357 1.00 93.06 99 ILE A O 1
ATOM 788 N N . THR A 1 100 ? -0.406 -10.460 4.588 1.00 92.69 100 THR A N 1
ATOM 789 C CA . THR A 1 100 ? -0.915 -9.861 5.826 1.00 92.69 100 THR A CA 1
ATOM 790 C C . THR A 1 100 ? -2.369 -10.226 6.109 1.00 92.69 100 THR A C 1
ATOM 792 O O . THR A 1 100 ? -3.165 -10.449 5.198 1.00 92.69 100 THR A O 1
ATOM 795 N N . PHE A 1 101 ? -2.717 -10.276 7.394 1.00 89.38 101 PHE A N 1
ATOM 796 C CA . PHE A 1 101 ? -4.082 -10.516 7.868 1.00 89.38 101 PHE A CA 1
ATOM 797 C C . PHE A 1 101 ? -4.802 -9.233 8.295 1.00 89.38 101 PHE A C 1
ATOM 799 O O . PHE A 1 101 ? -6.028 -9.221 8.381 1.00 89.38 101 PHE A O 1
ATOM 806 N N . TYR A 1 102 ? -4.058 -8.167 8.590 1.00 92.94 102 TYR A N 1
ATOM 807 C CA . TYR A 1 102 ? -4.597 -6.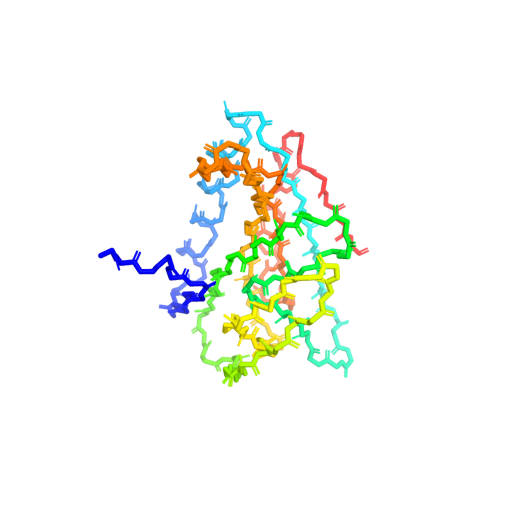899 9.065 1.00 92.94 102 TYR A CA 1
ATOM 808 C C . TYR A 1 102 ? -3.571 -5.778 8.892 1.00 92.94 102 TYR A C 1
ATOM 810 O O . TYR A 1 102 ? -2.366 -6.006 8.956 1.00 92.94 102 TYR A O 1
ATOM 818 N N . GLY A 1 103 ? -4.044 -4.549 8.726 1.00 94.88 103 GLY A N 1
ATOM 819 C CA . GLY A 1 103 ? -3.190 -3.373 8.573 1.00 94.88 103 GLY A CA 1
ATOM 820 C C . GLY A 1 103 ? -3.675 -2.461 7.460 1.00 94.88 103 GLY A C 1
ATOM 821 O O . GLY A 1 103 ? -4.735 -2.673 6.872 1.00 94.88 103 GLY A O 1
ATOM 822 N N . VAL A 1 104 ? -2.874 -1.447 7.153 1.00 96.44 104 VAL A N 1
ATOM 823 C CA . VAL A 1 104 ? -3.100 -0.567 6.009 1.00 96.44 104 VAL A CA 1
ATOM 824 C C . VAL A 1 104 ? -1.899 -0.637 5.074 1.00 96.44 104 VAL A C 1
ATOM 826 O O . VAL A 1 104 ? -0.771 -0.347 5.473 1.00 96.44 104 VAL A O 1
ATOM 829 N N . LEU A 1 105 ? -2.142 -1.019 3.821 1.00 96.25 105 LEU A N 1
ATOM 830 C CA . LEU A 1 105 ? -1.151 -0.979 2.748 1.00 96.25 105 LEU A CA 1
ATOM 831 C C . LEU A 1 105 ? -1.421 0.234 1.868 1.00 96.25 105 LEU A C 1
ATOM 833 O O . LEU A 1 105 ? -2.477 0.327 1.250 1.00 96.25 105 LEU A O 1
ATOM 837 N N . ILE A 1 106 ? -0.452 1.136 1.770 1.00 96.56 106 ILE A N 1
ATOM 838 C CA . ILE A 1 106 ? -0.485 2.263 0.838 1.00 96.56 106 ILE A CA 1
ATOM 839 C C . ILE A 1 106 ? 0.428 1.922 -0.326 1.00 96.56 106 ILE A C 1
ATOM 841 O O . ILE A 1 106 ? 1.632 1.742 -0.155 1.00 96.56 106 ILE A O 1
ATOM 845 N N . THR A 1 107 ? -0.160 1.855 -1.509 1.00 96.06 107 THR A N 1
ATOM 846 C CA . THR A 1 107 ? 0.494 1.433 -2.738 1.00 96.06 107 THR A CA 1
ATOM 847 C C . THR A 1 107 ? 0.578 2.604 -3.700 1.00 96.06 107 THR A C 1
ATOM 849 O O . THR A 1 107 ? -0.441 3.216 -4.005 1.00 96.06 107 THR A O 1
ATOM 852 N N . LYS A 1 108 ? 1.769 2.903 -4.213 1.00 95.19 108 LYS A N 1
ATOM 853 C CA . LYS A 1 108 ? 1.965 3.870 -5.298 1.00 95.19 108 LYS A CA 1
ATOM 854 C C . LYS A 1 108 ? 2.318 3.098 -6.555 1.00 95.19 108 LYS A C 1
ATOM 856 O O . LYS A 1 108 ? 3.308 2.366 -6.561 1.00 95.19 108 LYS A O 1
ATOM 861 N N . GLU A 1 109 ? 1.505 3.242 -7.591 1.00 93.00 109 GLU A N 1
ATOM 862 C CA . GLU A 1 109 ? 1.751 2.602 -8.880 1.00 93.00 109 GLU A CA 1
ATOM 863 C C . GLU A 1 109 ? 2.329 3.630 -9.845 1.00 93.00 109 GLU A C 1
ATOM 865 O O . GLU A 1 109 ? 1.678 4.620 -10.177 1.00 93.00 109 GLU A O 1
ATOM 870 N N . LEU A 1 110 ? 3.572 3.407 -10.264 1.00 92.00 110 LEU A N 1
ATOM 871 C CA . LEU A 1 110 ? 4.274 4.263 -11.205 1.00 92.00 110 LEU A CA 1
ATOM 872 C C . LEU A 1 110 ? 4.482 3.522 -12.520 1.00 92.00 110 LEU A C 1
ATOM 874 O O . LEU A 1 110 ? 4.940 2.379 -12.517 1.00 92.00 110 LEU A O 1
ATOM 878 N N . SER A 1 111 ? 4.221 4.189 -13.638 1.00 90.00 111 SER A N 1
ATOM 879 C CA . SER A 1 111 ? 4.709 3.747 -14.939 1.00 90.00 111 SER A CA 1
ATOM 880 C C . SER A 1 111 ? 6.085 4.354 -15.201 1.00 90.00 111 SER A C 1
ATOM 882 O O . SER A 1 111 ? 6.351 5.522 -14.908 1.00 90.00 111 SER A O 1
ATOM 884 N N . ILE A 1 112 ? 6.994 3.546 -15.735 1.00 86.00 112 ILE A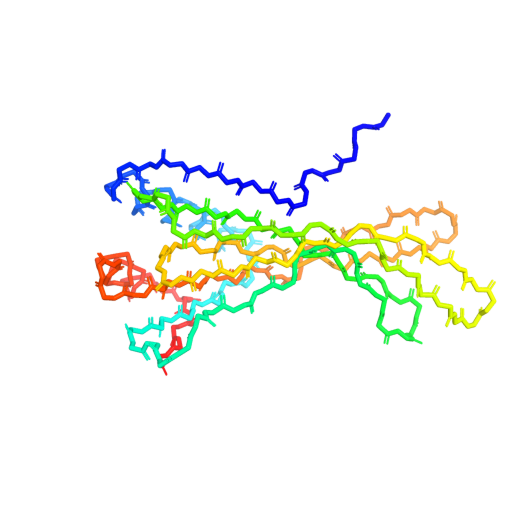 N 1
ATOM 885 C CA . ILE A 1 112 ? 8.318 3.978 -16.162 1.00 86.00 112 ILE A CA 1
ATOM 886 C C . ILE A 1 112 ? 8.437 3.750 -17.663 1.00 86.00 112 ILE A C 1
ATOM 888 O O . ILE A 1 112 ? 8.282 2.631 -18.159 1.00 86.00 112 ILE A O 1
ATOM 892 N N . LYS A 1 113 ? 8.766 4.831 -18.374 1.00 82.88 113 LYS A N 1
ATOM 893 C CA . LYS A 1 113 ? 9.061 4.834 -19.807 1.00 82.88 113 LYS A CA 1
ATOM 894 C C . LYS A 1 113 ? 10.517 5.204 -20.029 1.00 82.88 113 LYS A C 1
ATOM 896 O O . LYS A 1 113 ? 11.013 6.180 -19.466 1.00 82.88 113 LYS A O 1
ATOM 901 N N . ILE A 1 114 ? 11.188 4.433 -20.879 1.00 75.94 114 ILE A N 1
ATOM 902 C CA . ILE A 1 114 ? 12.557 4.710 -21.312 1.00 75.94 114 ILE A CA 1
ATOM 903 C C . ILE A 1 114 ? 12.478 5.270 -22.731 1.00 75.94 114 ILE A C 1
ATOM 905 O O . ILE A 1 114 ? 12.159 4.546 -23.668 1.00 75.94 114 ILE A O 1
ATOM 909 N N . ILE A 1 115 ? 12.738 6.567 -22.892 1.00 78.19 115 ILE A N 1
ATOM 910 C CA . ILE A 1 115 ? 12.653 7.266 -24.183 1.00 78.19 115 ILE A CA 1
ATOM 911 C C . ILE A 1 115 ? 14.006 7.924 -24.440 1.00 78.19 115 ILE A C 1
ATOM 913 O O . ILE A 1 115 ? 14.459 8.717 -23.626 1.00 78.19 115 ILE A O 1
ATOM 917 N N . ASN A 1 116 ? 14.669 7.603 -25.556 1.00 79.25 116 ASN A N 1
ATOM 918 C CA . ASN A 1 116 ? 15.967 8.189 -25.932 1.00 79.25 116 ASN A CA 1
ATOM 919 C C . ASN A 1 116 ? 17.041 8.129 -24.822 1.00 79.25 116 ASN A C 1
ATOM 921 O O . ASN A 1 116 ? 17.824 9.060 -24.665 1.00 79.25 116 ASN A O 1
ATOM 925 N N . LYS A 1 117 ? 17.097 7.018 -24.068 1.00 74.38 117 LYS A N 1
ATOM 926 C CA . LYS A 1 117 ? 17.978 6.808 -22.895 1.00 74.38 117 LYS A CA 1
ATOM 927 C C . LYS A 1 117 ? 17.647 7.665 -21.661 1.00 74.38 117 LYS A C 1
ATOM 929 O O . LYS A 1 117 ? 18.366 7.577 -20.670 1.00 74.38 117 LYS A O 1
ATOM 934 N N . GLU A 1 118 ? 16.559 8.429 -21.673 1.00 76.44 118 GLU A N 1
ATOM 935 C CA . GLU A 1 118 ? 16.011 9.072 -20.479 1.00 76.44 118 GLU A CA 1
ATOM 936 C C . GLU A 1 118 ? 14.975 8.168 -19.809 1.00 76.44 118 GLU A C 1
ATOM 938 O O . GLU A 1 118 ? 14.135 7.559 -20.477 1.00 76.44 118 GLU A O 1
ATOM 943 N N . VAL A 1 119 ? 15.015 8.112 -18.477 1.00 78.25 119 VAL A N 1
ATOM 944 C CA . VAL A 1 119 ? 14.025 7.406 -17.659 1.00 78.25 119 VAL A CA 1
ATOM 945 C C . VAL A 1 119 ? 12.995 8.420 -17.178 1.00 78.25 119 VAL A C 1
ATOM 947 O O . VAL A 1 119 ? 13.326 9.333 -16.424 1.00 78.25 119 VAL A O 1
ATOM 950 N N . LYS A 1 120 ? 11.742 8.257 -17.604 1.00 85.19 120 LYS A N 1
ATOM 951 C CA . LYS A 1 120 ? 10.611 9.067 -17.143 1.00 85.19 120 LYS A CA 1
ATOM 952 C C . LYS A 1 120 ? 9.697 8.199 -16.295 1.00 85.19 120 LYS A C 1
ATOM 954 O O . LYS A 1 120 ? 9.260 7.149 -16.758 1.00 85.19 120 LYS A O 1
ATOM 959 N N . ALA A 1 121 ? 9.419 8.642 -15.073 1.00 87.19 121 ALA A N 1
ATOM 960 C CA . ALA A 1 121 ? 8.464 8.004 -14.178 1.00 87.19 121 ALA A CA 1
ATOM 961 C C . ALA A 1 121 ? 7.204 8.869 -14.069 1.00 87.19 121 ALA A C 1
ATOM 963 O O . ALA A 1 121 ? 7.301 10.087 -13.909 1.00 87.19 121 ALA A O 1
ATOM 964 N N . HIS A 1 122 ? 6.036 8.243 -14.144 1.00 90.31 1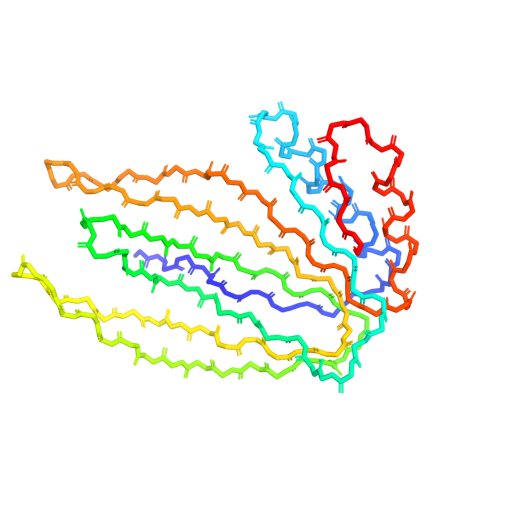22 HIS A N 1
ATOM 965 C CA . HIS A 1 122 ? 4.744 8.886 -13.953 1.00 90.31 122 HIS A CA 1
ATOM 966 C C . HIS A 1 122 ? 3.973 8.139 -12.866 1.00 90.31 122 HIS A C 1
ATOM 968 O O . HIS A 1 122 ? 3.871 6.917 -12.913 1.00 90.31 122 HIS A O 1
ATOM 974 N N . LEU A 1 123 ? 3.475 8.859 -11.859 1.00 92.19 123 LEU A N 1
ATOM 975 C CA . LEU A 1 123 ? 2.628 8.274 -10.822 1.00 92.19 123 LEU A CA 1
ATOM 976 C C . LEU A 1 123 ? 1.204 8.166 -11.368 1.00 92.19 123 LEU A C 1
ATOM 978 O O . LEU A 1 123 ? 0.543 9.185 -11.536 1.00 92.19 123 LEU A O 1
ATOM 982 N N . GLU A 1 124 ? 0.754 6.940 -11.617 1.00 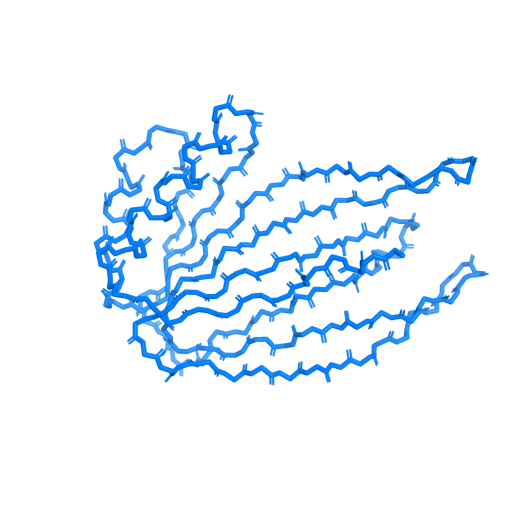93.19 124 GLU A N 1
ATOM 983 C CA . GLU A 1 124 ? -0.549 6.658 -12.226 1.00 93.19 124 GLU A CA 1
ATOM 984 C C . GLU A 1 124 ? -1.679 6.809 -11.206 1.00 93.19 124 GLU A C 1
ATOM 986 O O . GLU A 1 124 ? -2.704 7.434 -11.472 1.00 93.19 124 GLU A O 1
ATOM 991 N N . ARG A 1 125 ? -1.496 6.221 -10.018 1.00 94.31 125 ARG A N 1
ATOM 992 C CA . ARG A 1 125 ? -2.487 6.238 -8.936 1.00 94.31 125 ARG A CA 1
ATOM 993 C C . ARG A 1 125 ? -1.893 5.820 -7.598 1.00 94.31 125 ARG A C 1
ATOM 995 O O . ARG A 1 125 ? -0.808 5.234 -7.521 1.00 94.31 125 ARG A O 1
ATOM 1002 N N . VAL A 1 126 ? -2.666 6.064 -6.546 1.00 95.69 126 VAL A N 1
ATOM 1003 C CA . VAL A 1 126 ? -2.444 5.521 -5.207 1.00 95.69 126 VAL A CA 1
ATOM 1004 C C . VAL A 1 126 ? -3.585 4.578 -4.849 1.00 95.69 126 VAL A C 1
ATOM 1006 O O . VAL A 1 126 ? -4.752 4.937 -4.968 1.00 95.69 126 VAL A O 1
ATOM 1009 N N . VAL A 1 127 ? -3.246 3.374 -4.397 1.00 96.19 127 VAL A N 1
ATOM 1010 C CA . VAL A 1 127 ? -4.211 2.360 -3.961 1.00 96.19 127 VAL A CA 1
ATOM 1011 C C . VAL A 1 127 ? -3.982 2.060 -2.486 1.00 96.19 127 VAL A C 1
ATOM 1013 O O . VAL A 1 127 ? -2.864 1.750 -2.077 1.00 96.19 127 VAL A O 1
ATOM 1016 N N . ILE A 1 128 ? -5.028 2.155 -1.675 1.00 97.12 128 ILE A N 1
ATOM 1017 C CA . ILE A 1 128 ? -4.967 1.932 -0.232 1.00 97.12 128 ILE A CA 1
ATOM 1018 C C . ILE A 1 128 ? -5.799 0.703 0.105 1.00 97.12 128 ILE A C 1
ATOM 1020 O O . ILE A 1 128 ? -7.006 0.702 -0.108 1.00 97.12 128 ILE A O 1
ATOM 1024 N N . TYR A 1 129 ? -5.174 -0.326 0.668 1.00 97.12 129 TYR A N 1
ATOM 1025 C CA . TYR A 1 129 ? -5.879 -1.485 1.207 1.00 97.12 129 TYR A CA 1
ATOM 1026 C C . TYR A 1 129 ? -5.979 -1.342 2.717 1.00 97.12 129 TYR A C 1
ATOM 1028 O O . TYR A 1 129 ? -4.962 -1.304 3.405 1.00 97.12 129 TYR A O 1
ATOM 1036 N N . ILE A 1 130 ? -7.200 -1.265 3.228 1.00 96.75 130 ILE A N 1
ATOM 1037 C CA . ILE A 1 130 ? -7.514 -1.275 4.653 1.00 96.75 130 ILE A CA 1
ATOM 1038 C C . ILE A 1 130 ? -7.999 -2.680 4.983 1.00 96.75 130 ILE A C 1
ATOM 1040 O O . ILE A 1 130 ? -9.055 -3.100 4.516 1.00 96.75 130 ILE A O 1
ATOM 1044 N N . ILE A 1 131 ? -7.212 -3.409 5.762 1.00 95.62 131 ILE A N 1
ATOM 1045 C CA . ILE A 1 131 ? -7.370 -4.845 5.955 1.00 95.62 131 ILE A CA 1
ATOM 1046 C C . ILE A 1 131 ? -7.730 -5.122 7.410 1.00 95.62 131 ILE A C 1
ATOM 1048 O O . ILE A 1 131 ? -6.986 -4.777 8.330 1.00 95.62 131 ILE A O 1
ATOM 1052 N N . GLY A 1 132 ? -8.866 -5.785 7.604 1.00 93.19 132 GLY A N 1
ATOM 1053 C CA . GLY A 1 132 ? -9.383 -6.185 8.901 1.00 93.19 132 GLY A CA 1
ATOM 1054 C C . GLY A 1 132 ? -10.245 -5.118 9.577 1.00 93.19 132 GLY A C 1
ATOM 1055 O O . GLY A 1 132 ? -9.988 -3.911 9.524 1.00 93.19 132 GLY A O 1
ATOM 1056 N N . LYS A 1 133 ? -11.264 -5.592 10.300 1.00 92.50 133 LYS A N 1
ATOM 1057 C CA . LYS A 1 133 ? -12.244 -4.765 11.022 1.00 92.50 133 LYS A CA 1
ATOM 1058 C C . LYS A 1 133 ? -11.629 -3.749 11.990 1.00 92.50 133 LYS A C 1
ATOM 1060 O O . LYS A 1 133 ? -12.163 -2.659 12.166 1.00 92.50 133 LYS A O 1
ATOM 1065 N N . ARG A 1 134 ? -10.467 -4.063 12.572 1.00 90.62 134 ARG A N 1
ATOM 1066 C CA . ARG A 1 134 ? -9.734 -3.179 13.497 1.00 90.62 134 ARG A CA 1
ATOM 1067 C C . ARG A 1 134 ? -9.441 -1.792 12.904 1.00 90.62 134 ARG A C 1
ATOM 1069 O O . ARG A 1 134 ? -9.384 -0.823 13.652 1.00 90.62 134 ARG A O 1
ATOM 1076 N N . PHE A 1 135 ? -9.311 -1.688 11.581 1.00 93.50 135 PHE A N 1
ATOM 1077 C CA . PHE A 1 135 ? -9.013 -0.440 10.873 1.00 93.50 135 PHE A CA 1
ATOM 1078 C C . PHE A 1 135 ? -10.258 0.236 10.269 1.00 93.50 135 PHE A C 1
ATOM 1080 O O . PHE A 1 135 ? -10.136 1.155 9.460 1.00 93.50 135 PHE A O 1
ATOM 1087 N N . GLU A 1 136 ? -11.472 -0.161 10.672 1.00 93.62 136 GLU A N 1
ATOM 1088 C CA . GLU A 1 136 ? -12.731 0.421 10.179 1.00 93.62 136 GLU A CA 1
ATOM 1089 C C . GLU A 1 136 ? -12.800 1.946 10.367 1.00 93.62 136 GLU A C 1
ATOM 1091 O O . GLU A 1 136 ? -13.302 2.661 9.501 1.00 93.62 136 GLU A O 1
ATOM 1096 N N . LYS A 1 137 ? -12.229 2.479 11.453 1.00 93.50 137 LYS A N 1
ATOM 1097 C CA . LYS A 1 137 ? -12.164 3.932 11.674 1.00 93.50 137 LYS A CA 1
ATOM 1098 C C . LYS A 1 137 ? -11.422 4.668 10.557 1.00 93.50 137 LYS A C 1
ATOM 1100 O O . LYS A 1 137 ? -11.856 5.751 10.170 1.00 93.50 137 LYS A O 1
ATOM 1105 N N . VAL A 1 138 ? -10.360 4.075 10.000 1.00 94.12 138 VAL A N 1
ATOM 1106 C CA . VAL A 1 138 ? -9.630 4.635 8.850 1.00 94.12 138 VAL A CA 1
ATOM 1107 C C . VAL A 1 138 ? -10.575 4.747 7.652 1.00 94.12 138 VAL A C 1
ATOM 1109 O O . VAL A 1 138 ? -10.693 5.823 7.067 1.00 94.12 138 VAL A O 1
ATOM 1112 N N . LYS A 1 139 ? -11.319 3.674 7.338 1.00 94.00 139 LYS A N 1
ATOM 1113 C CA . LYS A 1 139 ? -12.329 3.664 6.264 1.00 94.00 139 LYS A CA 1
ATOM 1114 C C . LYS A 1 139 ? -13.365 4.763 6.481 1.00 94.00 139 LYS A C 1
ATOM 1116 O O . LYS A 1 139 ? -13.621 5.547 5.574 1.00 94.00 139 LYS A O 1
ATOM 1121 N N . ASN A 1 140 ? -13.930 4.841 7.684 1.00 92.69 140 ASN A N 1
ATOM 1122 C CA . ASN A 1 140 ? -14.995 5.790 8.002 1.00 92.69 140 ASN A CA 1
ATOM 1123 C C . ASN A 1 140 ? -14.529 7.242 7.852 1.00 92.69 140 ASN A C 1
ATOM 1125 O O . ASN A 1 140 ? -15.273 8.067 7.330 1.00 92.69 140 ASN A O 1
ATOM 1129 N N . LYS A 1 141 ? -13.287 7.563 8.241 1.00 92.50 141 LYS A N 1
ATOM 1130 C CA . LYS A 1 141 ? -12.732 8.900 7.994 1.00 92.50 141 LYS A CA 1
ATOM 1131 C C . LYS A 1 141 ? -12.551 9.170 6.497 1.00 92.50 141 LYS A C 1
ATOM 1133 O O . LYS A 1 141 ? -12.915 10.249 6.039 1.00 92.50 141 LYS A O 1
ATOM 1138 N N . LEU A 1 142 ? -12.059 8.202 5.722 1.00 92.19 142 LEU A N 1
ATOM 1139 C CA . LEU A 1 142 ? -11.894 8.361 4.271 1.00 92.19 142 LEU A CA 1
ATOM 1140 C C . LEU A 1 142 ? -13.222 8.505 3.520 1.00 92.19 142 LEU A C 1
ATOM 1142 O O . LEU A 1 142 ? -13.271 9.239 2.541 1.00 92.19 142 LEU A O 1
ATOM 1146 N N . GLN A 1 143 ? -14.306 7.885 3.998 1.00 89.25 143 GLN A N 1
ATOM 1147 C CA . GLN A 1 143 ? -15.650 8.043 3.420 1.00 89.25 143 GLN A CA 1
ATOM 1148 C C . GLN A 1 143 ? -16.159 9.488 3.456 1.00 89.25 143 GLN A C 1
ATOM 1150 O O . GLN A 1 143 ? -17.041 9.844 2.679 1.00 89.25 143 GLN A O 1
ATOM 1155 N N . THR A 1 144 ? -15.621 10.323 4.348 1.00 87.75 144 THR A N 1
ATOM 1156 C CA . THR A 1 144 ? -16.002 11.741 4.429 1.00 87.75 144 THR A CA 1
ATOM 1157 C C . THR A 1 144 ? -15.356 12.604 3.344 1.00 87.75 144 THR A C 1
ATOM 1159 O O . THR A 1 144 ? -15.798 13.732 3.118 1.00 87.75 144 THR A O 1
ATOM 1162 N N . LEU A 1 145 ? -14.325 12.092 2.664 1.00 87.06 145 LEU A N 1
ATOM 1163 C CA . LEU A 1 145 ? -13.618 12.812 1.615 1.00 87.06 145 LEU A CA 1
ATOM 1164 C C . LEU A 1 145 ? -14.369 12.679 0.290 1.00 87.06 145 LEU A C 1
ATOM 1166 O O . LEU A 1 145 ? -14.706 11.581 -0.154 1.00 87.06 145 LEU A O 1
ATOM 1170 N N . LYS A 1 146 ? -14.607 13.819 -0.361 1.00 73.56 146 LYS A N 1
ATOM 1171 C CA . LYS A 1 146 ? -15.097 13.839 -1.741 1.00 73.56 146 LYS A CA 1
ATOM 1172 C C . LYS A 1 146 ? -13.997 13.286 -2.654 1.00 73.56 146 LYS A C 1
ATOM 1174 O O . LYS A 1 146 ? -12.817 13.431 -2.351 1.00 73.56 146 LYS A O 1
ATOM 1179 N N . ASP A 1 147 ? -14.400 12.623 -3.733 1.00 81.31 147 ASP A N 1
ATOM 1180 C CA . ASP A 1 147 ? -13.509 12.099 -4.783 1.00 81.31 147 ASP A CA 1
ATOM 1181 C C . ASP A 1 147 ? -12.668 10.861 -4.415 1.00 81.31 147 ASP A C 1
ATOM 1183 O O . ASP A 1 147 ? -11.879 10.383 -5.232 1.00 81.31 147 ASP A O 1
ATOM 1187 N N . VAL A 1 148 ? -12.885 10.265 -3.237 1.00 82.62 148 VAL A N 1
ATOM 1188 C CA . VAL A 1 148 ? -12.322 8.949 -2.898 1.00 82.62 148 VAL A CA 1
ATOM 1189 C C . VAL A 1 148 ? -13.295 7.846 -3.305 1.00 82.62 148 VAL A C 1
ATOM 1191 O O . VAL A 1 148 ? -14.415 7.761 -2.797 1.00 82.62 148 VAL A O 1
ATOM 1194 N N . LYS A 1 149 ? -12.855 6.943 -4.186 1.00 83.94 149 LYS A N 1
ATOM 1195 C CA . LYS A 1 149 ? -13.614 5.733 -4.518 1.00 83.94 149 LYS A CA 1
ATOM 1196 C C . LYS A 1 149 ? -13.299 4.638 -3.501 1.00 83.94 149 LYS A C 1
ATOM 1198 O O . LYS A 1 149 ? -12.183 4.121 -3.479 1.00 83.94 149 LYS A O 1
ATOM 1203 N N . ILE A 1 150 ? -14.291 4.274 -2.690 1.00 85.56 150 ILE A N 1
ATOM 1204 C CA . ILE A 1 150 ? -14.187 3.172 -1.725 1.00 85.56 150 ILE A CA 1
ATOM 1205 C C . ILE A 1 150 ? -14.877 1.934 -2.290 1.00 85.56 150 ILE A C 1
ATOM 1207 O O . ILE A 1 150 ? -16.035 1.992 -2.704 1.00 85.56 150 ILE A O 1
ATOM 1211 N N . ILE A 1 151 ? -14.146 0.825 -2.302 1.00 88.75 151 ILE A N 1
ATOM 1212 C CA . ILE A 1 151 ? -14.579 -0.491 -2.763 1.00 88.75 151 ILE A CA 1
ATOM 1213 C C . ILE A 1 151 ? -14.592 -1.412 -1.542 1.00 88.75 151 ILE A C 1
ATOM 1215 O O . ILE A 1 151 ? -13.576 -1.533 -0.854 1.00 88.75 151 ILE A O 1
ATOM 1219 N N . CYS A 1 152 ? -15.746 -2.016 -1.271 1.00 82.31 152 CYS A N 1
ATOM 1220 C CA . CYS A 1 152 ? -15.978 -2.942 -0.163 1.00 82.31 152 CYS A CA 1
ATOM 1221 C C . CYS A 1 152 ? -16.174 -4.361 -0.695 1.00 82.31 152 CYS A C 1
ATOM 1223 O O . CYS A 1 152 ? -16.788 -4.484 -1.780 1.00 82.31 152 CYS A O 1
#

Solvent-accessible surface area (backbone atoms only — not comparable to full-atom values): 8508 Å² total; per-residue (Å²): 132,83,75,80,78,37,70,44,79,48,80,42,56,64,73,56,49,40,52,50,53,51,51,51,52,54,56,35,50,77,68,74,35,51,48,42,36,39,48,46,58,84,70,97,60,67,49,73,48,78,27,24,58,44,75,73,85,78,80,43,34,40,36,27,32,34,36,40,41,23,70,58,97,45,65,51,77,46,80,44,77,45,77,48,77,55,98,92,48,77,45,81,29,62,31,34,42,39,37,29,68,48,33,36,38,44,32,41,39,27,43,37,44,77,55,95,89,40,81,46,76,44,76,66,35,36,43,34,40,39,26,23,62,91,46,46,66,44,54,58,58,50,69,72,43,82,89,56,51,76,46,114

Secondary structure (DSSP, 8-state):
-PPP-SEEEEE--HHHHHHHHHHHHHHHHTTT--EEEEEE---SS-EEEEEEEEE-SSS-EEEEEEEEEESS--EEEEEEEEEEEETTEEEEEEEEEEEESSEEEEEEEEEEEEETTEEEEEEEEEEEEEESGGGHHHHHHHTTSTT-EEE-

Nearest PDB structures (foldseek):
  4q52-assembly1_D  TM=3.329E-01  e=1.202E-02  Chitinophaga pinensis DSM 2588
  4q52-assembly2_C  TM=3.174E-01  e=2.105E-02  Chitinophaga pinensis DSM 2588
  4q52-assembly2_B  TM=3.039E-01  e=2.354E-02  Chitinophaga pinensis DSM 2588
  5wy8-assembly1_A  TM=2.914E-01  e=1.186E+00  Homo sapiens
  1d3l-assembly1_A  TM=3.008E-01  e=3.843E+00  Homo sapiens

Foldseek 3Di:
DDDPQQEAEDADPLVVQLVVLVVVVVVCVVVVAAEEEEEAADDPAWDKDKAKWDDPQPQKIKGKRKYWYHNDPFKDKDWDWDWDDHDPDIDTMIMIIITGQFTKIKIWIWIWHQDPNDIDIDGRHIYIYGHHPVNVVSVVVVVVDPNYHYDD

Radius of gyration: 16.37 Å; Cα contacts (8 Å, |Δi|>4): 318; chains: 1; bounding box: 38×34×44 Å

pLDDT: mean 86.98, std 10.78, range [33.19, 97.12]

Mean predicted aligned error: 5.47 Å